Protein AF-A0A7C1GAD8-F1 (afdb_monomer_lite)

Foldseek 3Di:
DDDDPDPDPPPPPDDDDPPPPPDPPPDDDDPVPPPPPVVVVVVVVVPDPQPDKDKAKEFEEAPVDPDTQWIKIFIWTADPVRKIWTWTKIAGPVNPWIFIWTFIDDPQKTWTWTQTPNDTGTWIWGKDADPVVRHMYIYTHDDPVVD

Secondary structure (DSSP, 8-state):
------SSSSS--S-------------S-----TTSHHHHHHHHHHSS----EEEEEEEEEETT-SS--EEEEEEEEE-TTSPEEEEEEEEETTSS-EEEEEEEEETTEEEEEEEETTEEEEEEEEEEEETTTTEEEEEE-S-GGG-

Radius of gyration: 29.22 Å; chains: 1; bounding box: 56×69×81 Å

Sequence (147 aa):
MKKMWAVVVIATLLMLPLSAMAIPSLSANKSICSKSINRERLKMAYKHEWKHKVKVRGIWGYESNNNSSGIFAGVMTKTRKGIILFKGIWKTDNNSSKGKIFGIMKKGYFNGRVITEGKVIPITGLYKVNREKRTIRMKWLMPNNYG

pLDDT: mean 71.58, std 20.83, range [33.81, 95.44]

Structure (mmCIF, N/CA/C/O backbone):
data_AF-A0A7C1GAD8-F1
#
_entry.id   AF-A0A7C1GAD8-F1
#
loop_
_atom_site.group_PDB
_atom_site.id
_atom_site.type_symbol
_atom_site.label_atom_id
_atom_site.label_alt_id
_atom_site.label_comp_id
_atom_site.label_asym_id
_atom_site.label_entity_id
_atom_site.label_seq_id
_atom_site.pdbx_PDB_ins_code
_atom_site.Cartn_x
_atom_site.Cartn_y
_atom_site.Cartn_z
_atom_site.occupancy
_atom_site.B_iso_or_equiv
_atom_site.auth_seq_id
_atom_site.auth_comp_id
_atom_site.auth_asym_id
_atom_site.auth_atom_id
_atom_site.pdbx_PDB_model_num
ATOM 1 N N . MET A 1 1 ? -43.276 35.445 -59.592 1.00 40.91 1 MET A N 1
ATOM 2 C CA . MET A 1 1 ? -41.929 35.865 -60.046 1.00 40.91 1 MET A CA 1
ATOM 3 C C . MET A 1 1 ? -41.393 36.863 -59.035 1.00 40.91 1 MET A C 1
ATOM 5 O O . MET A 1 1 ? -42.038 37.860 -58.785 1.00 40.91 1 MET A O 1
ATOM 9 N N . LYS A 1 2 ? -40.418 36.432 -58.236 1.00 43.56 2 LYS A N 1
ATOM 10 C CA . LYS A 1 2 ? -39.035 36.936 -58.256 1.00 43.56 2 LYS A CA 1
ATOM 11 C C . LYS A 1 2 ? -38.854 38.305 -57.576 1.00 43.56 2 LYS A C 1
ATOM 13 O O . LYS A 1 2 ? -38.947 39.333 -58.222 1.00 43.56 2 LYS A O 1
ATOM 18 N N . LYS A 1 3 ? -38.362 38.190 -56.337 1.00 46.94 3 LYS A N 1
ATOM 19 C CA . LYS A 1 3 ? -37.156 38.852 -55.819 1.00 46.9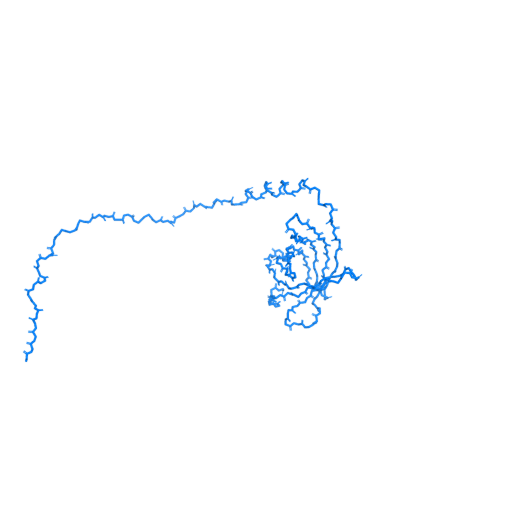4 3 LYS A CA 1
ATOM 20 C C . LYS A 1 3 ? -37.293 40.287 -55.288 1.00 46.94 3 LYS A C 1
ATOM 22 O O . LYS A 1 3 ? -37.852 41.165 -55.920 1.00 46.94 3 LYS A O 1
ATOM 27 N N . MET A 1 4 ? -36.587 40.466 -54.168 1.00 44.88 4 MET A N 1
ATOM 28 C CA . MET A 1 4 ? -35.937 41.698 -53.707 1.00 44.88 4 MET A CA 1
ATOM 29 C C . MET A 1 4 ? -36.734 42.616 -52.779 1.00 44.88 4 MET A C 1
ATOM 31 O O . MET A 1 4 ? -37.042 43.761 -53.079 1.00 44.88 4 MET A O 1
ATOM 35 N N . TRP A 1 5 ? -36.897 42.119 -51.552 1.00 40.84 5 TRP A N 1
ATOM 36 C CA . TRP A 1 5 ? -36.791 42.924 -50.336 1.00 40.84 5 TRP A CA 1
ATOM 37 C C . TRP A 1 5 ? -35.349 43.430 -50.221 1.00 40.84 5 TRP A C 1
ATOM 39 O O . TRP A 1 5 ? -34.481 42.728 -49.708 1.00 40.84 5 TRP A O 1
ATOM 49 N N . ALA A 1 6 ? -35.056 44.591 -50.796 1.00 53.12 6 ALA A N 1
ATOM 50 C CA . ALA A 1 6 ? -33.695 45.116 -50.823 1.00 53.12 6 ALA A CA 1
ATOM 51 C C . ALA A 1 6 ? -33.648 46.644 -50.764 1.00 53.12 6 ALA A C 1
ATOM 53 O O . ALA A 1 6 ? -32.847 47.229 -51.472 1.00 53.12 6 ALA A O 1
ATOM 54 N N . VAL A 1 7 ? -34.479 47.311 -49.952 1.00 49.59 7 VAL A N 1
ATOM 55 C CA . VAL A 1 7 ? -34.308 48.761 -49.721 1.00 49.59 7 VAL A CA 1
ATOM 56 C C . VAL A 1 7 ? -34.833 49.204 -48.345 1.00 49.59 7 VAL A C 1
ATOM 58 O O . VAL A 1 7 ? -35.696 50.063 -48.267 1.00 49.59 7 VAL A O 1
ATOM 61 N N . VAL A 1 8 ? -34.358 48.623 -47.235 1.00 50.59 8 VAL A N 1
ATOM 62 C CA . VAL A 1 8 ? -34.544 49.262 -45.901 1.00 50.59 8 VAL A CA 1
ATOM 63 C C . VAL A 1 8 ? -33.300 49.157 -44.992 1.00 50.59 8 VAL A C 1
ATOM 65 O O . VAL A 1 8 ? -33.274 49.723 -43.910 1.00 50.59 8 VAL A O 1
ATOM 68 N N . VAL A 1 9 ? -32.203 48.511 -45.412 1.00 50.91 9 VAL A N 1
ATOM 69 C CA . VAL A 1 9 ? -31.062 48.209 -44.508 1.00 50.91 9 VAL A CA 1
ATOM 70 C C . VAL A 1 9 ? -29.842 49.127 -44.732 1.00 50.91 9 VAL A C 1
ATOM 72 O O . VAL A 1 9 ? -28.711 48.738 -44.473 1.00 50.91 9 VAL A O 1
ATOM 75 N N . ILE A 1 10 ? -30.030 50.359 -45.220 1.00 53.22 10 ILE A N 1
ATOM 76 C CA . ILE A 1 10 ? -28.913 51.295 -45.513 1.00 53.22 10 ILE A CA 1
ATOM 77 C C . ILE A 1 10 ? -29.082 52.636 -44.769 1.00 53.22 10 ILE A C 1
ATOM 79 O O . ILE A 1 10 ? -28.765 53.695 -45.292 1.00 53.22 10 ILE A O 1
ATOM 83 N N . ALA A 1 11 ? -29.600 52.622 -43.536 1.00 49.66 11 ALA A N 1
ATOM 84 C CA . ALA A 1 11 ? -29.711 53.848 -42.726 1.00 49.66 11 ALA A CA 1
ATOM 85 C C . ALA A 1 11 ? -29.495 53.650 -41.212 1.00 49.66 11 ALA A C 1
ATOM 87 O O . ALA A 1 11 ? -29.945 54.456 -40.407 1.00 49.66 11 ALA A O 1
ATOM 88 N N . THR A 1 12 ? -28.771 52.606 -40.809 1.00 48.56 12 THR A N 1
ATOM 89 C CA . THR A 1 12 ? -28.261 52.450 -39.430 1.00 48.56 12 THR A CA 1
ATOM 90 C C . THR A 1 12 ? -26.789 52.052 -39.456 1.00 48.56 12 THR A C 1
ATOM 92 O O . THR A 1 12 ? -26.340 51.146 -38.760 1.00 48.56 12 THR A O 1
ATOM 95 N N . LEU A 1 13 ? -26.039 52.724 -40.327 1.00 54.25 13 LEU A N 1
ATOM 96 C CA . LEU A 1 13 ? -24.588 52.757 -40.315 1.00 54.25 13 LEU A CA 1
ATOM 97 C C . LEU A 1 13 ? -24.216 54.151 -39.815 1.00 54.25 13 LEU A C 1
ATOM 99 O O . LEU A 1 13 ? -24.328 55.100 -40.580 1.00 54.25 13 LEU A O 1
ATOM 103 N N . LEU A 1 14 ? -23.897 54.261 -38.525 1.00 54.50 14 LEU A N 1
ATOM 104 C CA . LEU A 1 14 ? -23.073 55.283 -37.861 1.00 54.50 14 LEU A CA 1
ATOM 105 C C . LEU A 1 14 ? -23.486 55.358 -36.387 1.00 54.50 14 LEU A C 1
ATOM 107 O O . LEU A 1 14 ? -24.667 55.413 -36.066 1.00 54.50 14 LEU A O 1
ATOM 111 N N . MET A 1 15 ? -22.476 55.423 -35.521 1.00 56.88 15 MET A N 1
ATOM 112 C CA . MET A 1 15 ? -22.543 55.576 -34.062 1.00 56.88 15 MET A CA 1
ATOM 113 C C . MET A 1 15 ? -22.625 54.284 -33.244 1.00 56.88 15 MET A C 1
ATOM 115 O O . MET A 1 15 ? -23.578 54.062 -32.506 1.00 56.88 15 MET A O 1
ATOM 119 N N . LEU A 1 16 ? -21.539 53.504 -33.250 1.00 53.09 16 LEU A N 1
ATOM 120 C CA . LEU A 1 16 ? -21.081 52.890 -32.001 1.00 53.09 16 LEU A CA 1
ATOM 121 C C . LEU A 1 16 ? -19.583 53.187 -31.794 1.00 53.09 16 LEU A C 1
ATOM 123 O O . LEU A 1 16 ? -18.785 52.945 -32.702 1.00 53.09 16 LEU A O 1
ATOM 127 N N . PRO A 1 17 ? -19.205 53.769 -30.640 1.00 53.59 17 PRO A N 1
ATOM 128 C CA . PRO A 1 17 ? -17.852 54.232 -30.369 1.00 53.59 17 PRO A CA 1
ATOM 129 C C . PRO A 1 17 ? -16.881 53.065 -30.158 1.00 53.59 17 PRO A C 1
ATOM 131 O O . PRO A 1 17 ? -17.188 52.092 -29.469 1.00 53.59 17 PRO A O 1
ATOM 134 N N . LEU A 1 18 ? -15.672 53.219 -30.709 1.00 53.94 18 LEU A N 1
ATOM 135 C CA . LEU A 1 18 ? -14.473 52.469 -30.337 1.00 53.94 18 LEU A CA 1
ATOM 136 C C . LEU A 1 18 ? -14.164 52.718 -28.849 1.00 53.94 18 LEU A C 1
ATOM 138 O O . LEU A 1 18 ? -13.337 53.558 -28.502 1.00 53.94 18 LEU A O 1
ATOM 142 N N . SER A 1 19 ? -14.795 51.976 -27.947 1.00 52.75 19 SER A N 1
ATOM 143 C CA . SER A 1 19 ? -14.203 51.733 -26.637 1.00 52.75 19 SER A CA 1
ATOM 144 C C . SER A 1 19 ? -13.292 50.524 -26.782 1.00 52.75 19 SER A C 1
ATOM 146 O O . SER A 1 19 ? -13.752 49.382 -26.849 1.00 52.75 19 SER A O 1
ATOM 148 N N . ALA A 1 20 ? -11.994 50.802 -26.881 1.00 50.97 20 ALA A N 1
ATOM 149 C CA . ALA A 1 20 ? -10.929 49.827 -26.757 1.00 50.97 20 ALA A CA 1
ATOM 150 C C . ALA A 1 20 ? -11.139 49.013 -25.472 1.00 50.97 20 ALA A C 1
ATOM 152 O O . ALA A 1 20 ? -10.806 49.455 -24.373 1.00 50.97 20 ALA A O 1
ATOM 153 N N . MET A 1 21 ? -11.711 47.817 -25.605 1.00 49.81 21 MET A N 1
ATOM 154 C CA . MET A 1 21 ? -11.642 46.819 -24.551 1.00 49.81 21 MET A CA 1
ATOM 155 C C . MET A 1 21 ? -10.204 46.319 -24.524 1.00 49.81 21 MET A C 1
ATOM 157 O O . MET A 1 21 ? -9.816 45.420 -25.267 1.00 49.81 21 MET A O 1
ATOM 161 N N . ALA A 1 22 ? -9.396 46.972 -23.691 1.00 49.59 22 ALA A N 1
ATOM 162 C CA . ALA A 1 22 ? -8.129 46.442 -23.238 1.00 49.59 22 ALA A CA 1
ATOM 163 C C . ALA A 1 22 ? -8.395 45.045 -22.667 1.00 49.59 22 ALA A C 1
ATOM 165 O O . ALA A 1 22 ? -9.013 44.895 -21.616 1.00 49.59 22 ALA A O 1
ATOM 166 N N . ILE A 1 23 ? -7.961 44.022 -23.394 1.00 55.56 23 ILE A N 1
ATOM 167 C CA . ILE A 1 23 ? -7.818 42.670 -22.874 1.00 55.56 23 ILE A CA 1
ATOM 168 C C . ILE A 1 23 ? -6.596 42.733 -21.954 1.00 55.56 23 ILE A C 1
ATOM 170 O O . ILE A 1 23 ? -5.488 42.913 -22.467 1.00 55.56 23 ILE A O 1
ATOM 174 N N . PRO A 1 24 ? -6.715 42.601 -20.620 1.00 46.97 24 PRO A N 1
ATOM 175 C CA . PRO A 1 24 ? -5.539 42.291 -19.835 1.00 46.97 24 PRO A CA 1
ATOM 176 C C . PRO A 1 24 ? -5.101 40.879 -20.227 1.00 46.97 24 PRO A C 1
ATOM 178 O O . PRO A 1 24 ? -5.764 39.882 -19.933 1.00 46.97 24 PRO A O 1
ATOM 181 N N . SER A 1 25 ? -3.977 40.808 -20.932 1.00 48.59 25 SER A N 1
ATOM 182 C CA . SER A 1 25 ? -3.203 39.596 -21.129 1.00 48.59 25 SER A CA 1
ATOM 183 C C . SER A 1 25 ? -2.819 39.043 -19.757 1.00 48.59 25 SER A C 1
ATOM 185 O O . SER A 1 25 ? -1.873 39.491 -19.114 1.00 48.59 25 SER A O 1
ATOM 187 N N . LEU A 1 26 ? -3.563 38.044 -19.279 1.00 41.22 26 LEU A N 1
ATOM 188 C CA . LEU A 1 26 ? -3.205 37.297 -18.076 1.00 41.22 26 LEU A CA 1
ATOM 189 C C . LEU A 1 26 ? -2.111 36.274 -18.425 1.00 41.22 26 LEU A C 1
ATOM 191 O O . LEU A 1 26 ? -2.311 35.064 -18.411 1.00 41.22 26 LEU A O 1
ATOM 195 N N . SER A 1 27 ? -0.934 36.789 -18.772 1.00 43.09 27 SER A N 1
ATOM 196 C CA . SER A 1 27 ? 0.314 36.041 -18.846 1.00 43.09 27 SER A CA 1
ATOM 197 C C . SER A 1 27 ? 1.332 36.753 -17.968 1.00 43.09 27 SER A C 1
ATOM 199 O O . SER A 1 27 ? 1.903 37.761 -18.368 1.00 43.09 27 SER A O 1
ATOM 201 N N . ALA A 1 28 ? 1.488 36.246 -16.745 1.00 36.66 28 ALA A N 1
ATOM 202 C CA . ALA A 1 28 ? 2.765 36.015 -16.067 1.00 36.66 28 ALA A CA 1
ATOM 203 C C . ALA A 1 28 ? 2.603 36.059 -14.540 1.00 36.66 28 ALA A C 1
ATOM 205 O O . ALA A 1 28 ? 2.156 37.033 -13.946 1.00 36.66 28 ALA A O 1
ATOM 206 N N . ASN A 1 29 ? 3.088 34.985 -13.920 1.00 44.09 29 ASN A N 1
ATOM 207 C CA . ASN A 1 29 ? 3.662 34.953 -12.580 1.00 44.09 29 ASN A CA 1
ATOM 208 C C . ASN A 1 29 ? 2.796 35.390 -11.390 1.00 44.09 29 ASN A C 1
ATOM 210 O O . ASN A 1 29 ? 2.979 36.442 -10.786 1.00 44.09 29 ASN A O 1
ATOM 214 N N . LYS A 1 30 ? 2.057 34.413 -10.863 1.00 36.47 30 LYS A N 1
ATOM 215 C CA . LYS A 1 30 ? 2.108 34.148 -9.420 1.00 36.47 30 LYS A CA 1
ATOM 216 C C . LYS A 1 30 ? 2.365 32.664 -9.188 1.00 36.47 30 LYS A C 1
ATOM 218 O O . LYS A 1 30 ? 1.472 31.895 -8.845 1.00 36.47 30 LYS A O 1
ATOM 223 N N . SER A 1 31 ? 3.629 32.266 -9.320 1.00 37.69 31 SER A N 1
ATOM 224 C CA . SER A 1 31 ? 4.165 31.107 -8.606 1.00 37.69 31 SER A CA 1
ATOM 225 C C . SER A 1 31 ? 4.198 31.430 -7.105 1.00 37.69 31 SER A C 1
ATOM 227 O O . SER A 1 31 ? 5.245 31.527 -6.470 1.00 37.69 31 SER A O 1
ATOM 229 N N . ILE A 1 32 ? 3.020 31.608 -6.497 1.00 33.88 32 ILE A N 1
ATOM 230 C CA . ILE A 1 32 ? 2.907 31.557 -5.043 1.00 33.88 32 ILE A CA 1
ATOM 231 C C . ILE A 1 32 ? 3.155 30.101 -4.679 1.00 33.88 32 ILE A C 1
ATOM 233 O O . ILE A 1 32 ? 2.294 29.229 -4.770 1.00 33.88 32 ILE A O 1
ATOM 237 N N . CYS A 1 33 ? 4.415 29.866 -4.341 1.00 39.50 33 CYS A N 1
ATOM 238 C CA . CYS A 1 33 ? 4.971 28.672 -3.756 1.00 39.50 33 CYS A CA 1
ATOM 239 C C . CYS A 1 33 ? 4.072 28.201 -2.603 1.00 39.50 33 CYS A C 1
ATOM 241 O O . CYS A 1 33 ? 4.232 28.589 -1.448 1.00 39.50 33 CYS A O 1
ATOM 243 N N . SER A 1 34 ? 3.137 27.304 -2.904 1.00 34.88 34 SER A N 1
ATOM 244 C CA . SER A 1 34 ? 2.243 26.644 -1.947 1.00 34.88 34 SER A CA 1
ATOM 245 C C . SER A 1 34 ? 2.975 25.658 -1.014 1.00 34.88 34 SER A C 1
ATOM 247 O O . SER A 1 34 ? 2.352 24.846 -0.327 1.00 34.88 34 SER A O 1
ATOM 249 N N . LYS A 1 35 ? 4.314 25.729 -0.936 1.00 42.03 35 LYS A N 1
ATOM 250 C CA . LYS A 1 35 ? 5.148 24.861 -0.094 1.00 42.03 35 LYS A CA 1
ATOM 251 C C . LYS A 1 35 ? 5.187 25.284 1.383 1.00 42.03 35 LYS A C 1
ATOM 253 O O . LYS A 1 35 ? 5.550 24.443 2.206 1.00 42.03 35 LYS A O 1
ATOM 258 N N . SER A 1 36 ? 4.809 26.514 1.757 1.00 43.25 36 SER A N 1
ATOM 259 C CA . SER A 1 36 ? 4.933 26.983 3.155 1.00 43.25 36 SER A CA 1
ATOM 260 C C . SER A 1 36 ? 3.706 26.686 4.033 1.00 43.25 36 SER A C 1
ATOM 262 O O . SER A 1 36 ? 3.871 26.208 5.154 1.00 43.25 36 SER A O 1
ATOM 264 N N . ILE A 1 37 ? 2.480 26.842 3.517 1.00 40.09 37 ILE A N 1
ATOM 265 C CA . ILE A 1 37 ? 1.239 26.715 4.317 1.00 40.09 37 ILE A CA 1
ATOM 266 C C . ILE A 1 37 ? 0.986 25.269 4.794 1.00 40.09 37 ILE A C 1
ATOM 268 O O . ILE A 1 37 ? 0.371 25.036 5.835 1.00 40.09 37 ILE A O 1
ATOM 272 N N . ASN A 1 38 ? 1.520 24.263 4.092 1.00 48.44 38 ASN A N 1
ATOM 273 C CA . ASN A 1 38 ? 1.331 22.860 4.474 1.00 48.44 38 ASN A CA 1
ATOM 274 C C . ASN A 1 38 ? 2.293 22.360 5.565 1.00 48.44 38 ASN A C 1
ATOM 276 O O . ASN A 1 38 ? 1.964 21.390 6.251 1.00 48.44 38 ASN A O 1
ATOM 280 N N . ARG A 1 39 ? 3.463 22.986 5.771 1.00 44.62 39 ARG A N 1
ATOM 281 C CA . ARG A 1 39 ? 4.426 22.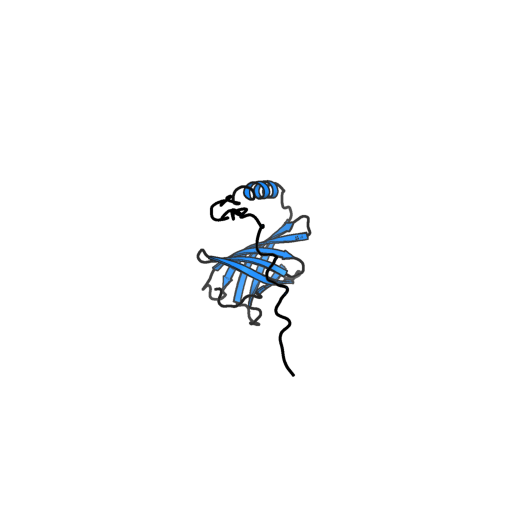504 6.783 1.00 44.62 39 ARG A CA 1
ATOM 282 C C . ARG A 1 39 ? 3.951 22.771 8.208 1.00 44.62 39 ARG A C 1
ATOM 284 O O . ARG A 1 39 ? 4.162 21.917 9.062 1.00 44.62 39 ARG A O 1
ATOM 291 N N . GLU A 1 40 ? 3.282 23.889 8.470 1.00 36.97 40 GLU A N 1
ATOM 292 C CA . GLU A 1 40 ? 2.841 24.231 9.830 1.00 36.97 40 GLU A CA 1
ATOM 293 C C . GLU A 1 40 ? 1.609 23.434 10.279 1.00 36.97 40 GLU A C 1
ATOM 295 O O . GLU A 1 40 ? 1.586 22.915 11.395 1.00 36.97 40 GLU A O 1
ATOM 300 N N . ARG A 1 41 ? 0.641 23.196 9.380 1.00 42.28 41 ARG A N 1
ATOM 301 C CA . ARG A 1 41 ? -0.481 22.275 9.649 1.00 42.28 41 ARG A CA 1
ATOM 302 C C . ARG A 1 41 ? -0.016 20.829 9.855 1.00 42.28 41 ARG A C 1
ATOM 304 O O . ARG A 1 41 ? -0.559 20.131 10.711 1.00 42.28 41 ARG A O 1
ATOM 311 N N . LEU A 1 42 ? 1.020 20.386 9.133 1.00 41.34 42 LEU A N 1
ATOM 312 C CA . LEU A 1 42 ? 1.658 19.083 9.366 1.00 41.34 42 LEU A CA 1
ATOM 313 C C . LEU A 1 42 ? 2.414 19.032 10.702 1.00 41.34 42 LEU A C 1
ATOM 315 O O . LEU A 1 42 ? 2.354 18.007 11.377 1.00 41.34 42 LEU A O 1
ATOM 319 N N . LYS A 1 43 ? 3.078 20.121 11.114 1.00 34.72 43 LYS A N 1
ATOM 320 C CA . LYS A 1 43 ? 3.764 20.220 12.415 1.00 34.72 43 LYS A CA 1
ATOM 321 C C . LYS A 1 43 ? 2.779 20.197 13.590 1.00 34.72 43 LYS A C 1
ATOM 323 O O . LYS A 1 43 ? 3.026 19.481 14.556 1.00 34.72 43 LYS A O 1
ATOM 328 N N . MET A 1 44 ? 1.631 20.874 13.490 1.00 35.06 44 MET A N 1
ATOM 329 C CA . MET A 1 44 ? 0.581 20.797 14.519 1.00 35.06 44 MET A CA 1
ATOM 330 C C . MET A 1 44 ? -0.088 19.413 14.584 1.00 35.06 44 MET A C 1
ATOM 332 O O . MET A 1 44 ? -0.370 18.918 15.673 1.00 35.06 44 MET A O 1
ATOM 336 N N . ALA A 1 45 ? -0.264 18.726 13.448 1.00 39.91 45 ALA A N 1
ATOM 337 C CA . ALA A 1 45 ? -0.754 17.341 13.418 1.00 39.91 45 ALA A CA 1
ATOM 338 C C . ALA A 1 45 ? 0.262 16.305 13.953 1.00 39.91 45 ALA A C 1
ATOM 340 O O . ALA A 1 45 ? -0.111 15.171 14.265 1.00 39.91 45 ALA A O 1
ATOM 341 N N . TYR A 1 46 ? 1.541 16.676 14.070 1.00 40.44 46 TYR A N 1
ATOM 342 C CA . TYR A 1 46 ? 2.611 15.80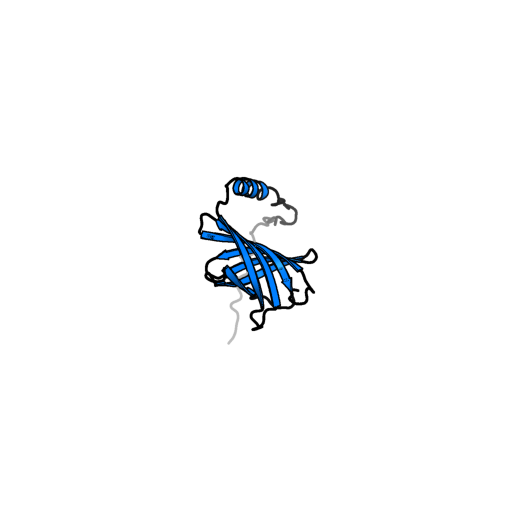5 14.562 1.00 40.44 46 TYR A CA 1
ATOM 343 C C . TYR A 1 46 ? 2.711 15.776 16.098 1.00 40.44 46 TYR A C 1
ATOM 345 O O . TYR A 1 46 ? 3.248 14.817 16.646 1.00 40.44 46 TYR A O 1
ATOM 353 N N . LYS A 1 47 ? 2.161 16.783 16.801 1.00 33.81 47 LYS A N 1
ATOM 354 C CA . LYS A 1 47 ? 2.253 16.910 18.271 1.00 33.81 47 LYS A CA 1
ATOM 355 C C . LYS A 1 47 ? 1.166 16.147 19.044 1.00 33.81 47 LYS A C 1
ATOM 357 O O . LYS A 1 47 ? 1.268 16.006 20.257 1.00 33.81 47 LYS A O 1
ATOM 362 N N . HIS A 1 48 ? 0.146 15.606 18.377 1.00 38.31 48 HIS A N 1
ATOM 363 C CA . HIS A 1 48 ? -0.801 14.711 19.042 1.00 38.31 48 HIS A CA 1
ATOM 364 C C . HIS A 1 48 ? -0.260 13.284 19.052 1.00 38.31 48 HIS A C 1
ATOM 366 O O . HIS A 1 48 ? -0.119 12.668 18.001 1.00 38.31 48 HIS A O 1
ATOM 372 N N . GLU A 1 49 ? 0.020 12.755 20.243 1.00 43.50 49 GLU A N 1
ATOM 373 C CA . GLU A 1 49 ? 0.320 11.342 20.474 1.00 43.50 49 GLU A CA 1
ATOM 374 C C . GLU A 1 49 ? -0.678 10.434 19.745 1.00 43.50 49 GLU A C 1
ATOM 376 O O . GLU A 1 49 ? -1.847 10.294 20.116 1.00 43.50 49 GLU A O 1
ATOM 381 N N . TRP A 1 50 ? -0.206 9.781 18.689 1.00 47.44 50 TRP A N 1
ATOM 382 C CA . TRP A 1 50 ? -0.965 8.766 17.979 1.00 47.44 50 TRP A CA 1
ATOM 383 C C . TRP A 1 50 ? -0.879 7.457 18.772 1.00 47.44 50 TRP A C 1
ATOM 385 O O . TRP A 1 50 ? -0.006 6.627 18.515 1.00 47.44 50 TRP A O 1
ATOM 395 N N . LYS A 1 51 ? -1.773 7.290 19.754 1.00 54.12 51 LYS A N 1
ATOM 396 C CA . LYS A 1 51 ? -1.746 6.199 20.750 1.00 54.12 51 LYS A CA 1
ATOM 397 C C . LYS A 1 51 ? -1.917 4.773 20.191 1.00 54.12 51 LYS A C 1
ATOM 399 O O . LYS A 1 51 ? -1.701 3.814 20.922 1.00 54.12 51 LYS A O 1
ATOM 404 N N . HIS A 1 52 ? -2.224 4.591 18.901 1.00 64.75 52 HIS A N 1
ATOM 405 C CA . HIS A 1 52 ? -2.404 3.259 18.300 1.00 64.75 52 HIS A CA 1
ATOM 406 C C . HIS A 1 52 ? -1.701 3.138 16.941 1.00 64.75 52 HIS A C 1
ATOM 408 O O . HIS A 1 52 ? -2.297 3.369 15.884 1.00 64.75 52 HIS A O 1
ATOM 414 N N . LYS A 1 53 ? -0.414 2.779 16.980 1.00 78.06 53 LYS A N 1
ATOM 415 C CA . LYS A 1 53 ? 0.371 2.369 15.808 1.00 78.06 53 LYS A CA 1
ATOM 416 C C . LYS A 1 53 ? 0.305 0.850 15.673 1.00 78.06 53 LYS A C 1
ATOM 418 O O . LYS A 1 53 ? 0.737 0.139 16.574 1.00 78.06 53 LYS A O 1
ATOM 423 N N . VAL A 1 54 ? -0.187 0.350 14.544 1.00 83.56 54 VAL A N 1
ATOM 424 C CA . VAL A 1 54 ? -0.243 -1.092 14.258 1.00 83.56 54 VAL A CA 1
ATOM 425 C C . VAL A 1 54 ? 0.783 -1.423 13.183 1.00 83.56 54 VAL A C 1
ATOM 427 O O . VAL A 1 54 ? 0.725 -0.876 12.082 1.00 83.56 54 VAL A O 1
ATOM 430 N N . LYS A 1 55 ? 1.734 -2.310 13.493 1.00 84.06 55 LYS A N 1
ATOM 431 C CA . LYS A 1 55 ? 2.654 -2.863 12.490 1.00 84.06 55 LYS A CA 1
ATOM 432 C C . LYS A 1 55 ? 1.904 -3.884 11.643 1.00 84.06 55 LYS A C 1
ATOM 434 O O . LYS A 1 55 ? 1.197 -4.732 12.178 1.00 84.06 55 LYS A O 1
ATOM 439 N N . VAL A 1 56 ? 2.076 -3.804 10.333 1.00 84.56 56 VAL A N 1
ATOM 440 C CA . VAL A 1 56 ? 1.372 -4.643 9.360 1.00 84.56 56 VAL A CA 1
ATOM 441 C C . VAL A 1 56 ? 2.344 -5.188 8.326 1.00 84.56 56 VAL A C 1
ATOM 443 O O . VAL A 1 56 ? 3.314 -4.524 7.950 1.00 84.56 56 VAL A O 1
ATOM 446 N N . ARG A 1 57 ? 2.051 -6.395 7.849 1.00 85.56 57 ARG A N 1
ATOM 447 C CA . ARG A 1 57 ? 2.672 -6.998 6.671 1.00 85.56 57 ARG A CA 1
ATOM 448 C C . ARG A 1 57 ? 1.577 -7.465 5.727 1.00 85.56 57 ARG A C 1
ATOM 450 O O . ARG A 1 57 ? 0.483 -7.837 6.165 1.00 85.56 57 ARG A O 1
ATOM 457 N N . GLY A 1 58 ? 1.873 -7.421 4.442 1.00 86.50 58 GLY A N 1
ATOM 458 C CA . GLY A 1 58 ? 0.910 -7.766 3.423 1.00 86.50 58 GLY A CA 1
ATOM 459 C C . GLY A 1 58 ? 1.538 -8.142 2.102 1.00 86.50 58 GLY A C 1
ATOM 460 O O . GLY A 1 58 ? 2.728 -7.926 1.880 1.00 86.50 58 GLY A O 1
ATOM 461 N N . ILE A 1 59 ? 0.696 -8.703 1.248 1.00 89.31 59 ILE A N 1
ATOM 462 C CA . ILE A 1 59 ? 0.998 -8.961 -0.157 1.00 89.31 59 ILE A CA 1
ATOM 463 C C . ILE A 1 59 ? 0.228 -7.960 -1.005 1.00 89.31 59 ILE A C 1
ATOM 465 O O . ILE A 1 59 ? -0.899 -7.581 -0.654 1.00 89.31 59 ILE A O 1
ATOM 469 N N . TRP A 1 60 ? 0.835 -7.539 -2.103 1.00 87.19 60 TRP A N 1
ATOM 470 C CA . TRP A 1 60 ? 0.180 -6.736 -3.120 1.00 87.19 60 TRP A CA 1
ATOM 471 C C . TRP A 1 60 ? 0.261 -7.434 -4.478 1.00 87.19 60 TRP A C 1
ATOM 473 O O . TRP A 1 60 ? 1.170 -8.221 -4.724 1.00 87.19 60 TRP A O 1
ATOM 483 N N . GLY A 1 61 ? -0.705 -7.166 -5.345 1.00 85.25 61 GLY A N 1
ATOM 484 C CA . GLY A 1 61 ? -0.717 -7.627 -6.731 1.00 85.25 61 GLY A CA 1
ATOM 485 C C . GLY A 1 61 ? -1.587 -6.716 -7.583 1.00 85.25 61 GLY A C 1
ATOM 486 O O . GLY A 1 61 ? -2.344 -5.911 -7.039 1.00 85.25 61 GLY A O 1
ATOM 487 N N . TYR A 1 62 ? -1.474 -6.814 -8.899 1.00 82.25 62 TYR A N 1
ATOM 488 C CA . TYR A 1 62 ? -2.318 -6.056 -9.825 1.00 82.25 62 TYR A CA 1
ATOM 489 C C . TYR A 1 62 ? -3.697 -6.696 -9.970 1.00 82.25 62 TYR A C 1
ATOM 491 O O . TYR A 1 62 ? -3.824 -7.908 -9.861 1.00 82.25 62 TYR A O 1
ATOM 499 N N . GLU A 1 63 ? -4.740 -5.906 -10.222 1.00 74.81 63 GLU A N 1
ATOM 500 C CA . GLU A 1 63 ? -6.102 -6.423 -10.405 1.00 74.81 63 GLU A CA 1
ATOM 501 C C . GLU A 1 63 ? -6.202 -7.451 -11.536 1.00 74.81 63 GLU A C 1
ATOM 503 O O . GLU A 1 63 ? -6.855 -8.480 -11.364 1.00 74.81 63 GLU A O 1
ATOM 508 N N . SER A 1 64 ? -5.493 -7.207 -12.641 1.00 73.44 64 SER A N 1
ATOM 509 C CA . SER A 1 64 ? -5.418 -8.113 -13.790 1.00 73.44 64 SER A CA 1
ATOM 510 C C . SER A 1 64 ? -4.736 -9.447 -13.478 1.00 73.44 64 SER A C 1
ATOM 512 O O . SER A 1 64 ? -4.805 -10.366 -14.290 1.00 73.44 64 SER A O 1
ATOM 514 N N . ASN A 1 65 ? -4.078 -9.573 -12.321 1.00 71.38 65 ASN A N 1
ATOM 515 C CA . ASN A 1 65 ? -3.354 -10.768 -11.930 1.00 71.38 65 ASN A CA 1
ATOM 516 C C . ASN A 1 65 ? -3.958 -11.385 -10.659 1.00 71.38 65 ASN A C 1
ATOM 518 O O . ASN A 1 65 ? -4.210 -10.723 -9.650 1.00 71.38 65 ASN A O 1
ATOM 522 N N . ASN A 1 66 ? -4.174 -12.698 -10.684 1.00 69.75 66 ASN A N 1
ATOM 523 C CA . ASN A 1 66 ? -4.631 -13.426 -9.499 1.00 69.75 66 ASN A CA 1
ATOM 524 C C . ASN A 1 66 ? -3.486 -13.766 -8.534 1.00 69.75 66 ASN A C 1
ATOM 526 O O . ASN A 1 66 ? -3.749 -14.142 -7.390 1.00 69.75 66 ASN A O 1
ATOM 530 N N . ASN A 1 67 ? -2.237 -13.568 -8.961 1.00 75.94 67 ASN A N 1
ATOM 531 C CA . ASN A 1 67 ? -1.048 -13.828 -8.161 1.00 75.94 67 ASN A CA 1
ATOM 532 C C . ASN A 1 67 ? -0.569 -12.591 -7.384 1.00 75.94 67 ASN A C 1
ATOM 534 O O . ASN A 1 67 ? -0.846 -11.443 -7.739 1.00 75.94 67 ASN A O 1
ATOM 538 N N . SER A 1 68 ? 0.185 -12.843 -6.310 1.00 76.50 68 SER A N 1
ATOM 539 C CA . SER A 1 68 ? 0.996 -11.809 -5.659 1.00 76.50 68 SER A CA 1
ATOM 540 C C . SER A 1 68 ? 2.036 -11.282 -6.647 1.00 76.50 68 SER A C 1
ATOM 542 O O . SER A 1 68 ? 2.588 -12.043 -7.436 1.00 76.50 68 SER A O 1
ATOM 544 N N . SER A 1 69 ? 2.279 -9.976 -6.614 1.00 82.31 69 SER A N 1
ATOM 545 C CA . SER A 1 69 ? 3.378 -9.320 -7.332 1.00 82.31 69 SER A CA 1
ATOM 546 C C . SER A 1 69 ? 4.472 -8.837 -6.374 1.00 82.31 69 SER A C 1
ATOM 548 O O . SER A 1 69 ? 5.558 -8.445 -6.810 1.00 82.31 69 SER A O 1
ATOM 550 N N . GLY A 1 70 ? 4.207 -8.856 -5.066 1.00 87.50 70 GLY A N 1
ATOM 551 C CA . GLY A 1 70 ? 5.180 -8.464 -4.066 1.00 87.50 70 GLY A CA 1
ATOM 552 C C . GLY A 1 70 ? 4.646 -8.407 -2.643 1.00 87.50 70 GLY A C 1
ATOM 553 O O . GLY A 1 70 ? 3.472 -8.650 -2.352 1.00 87.50 70 GLY A O 1
ATOM 554 N N . ILE A 1 71 ? 5.520 -7.976 -1.735 1.00 89.94 71 ILE A N 1
ATOM 555 C CA . ILE A 1 71 ? 5.198 -7.777 -0.321 1.00 89.94 71 ILE A CA 1
ATOM 556 C C . ILE A 1 71 ? 5.373 -6.323 0.103 1.00 89.94 71 ILE A C 1
ATOM 558 O O . ILE A 1 71 ? 6.202 -5.578 -0.421 1.00 89.94 71 ILE A O 1
ATOM 562 N N . PHE A 1 72 ? 4.606 -5.920 1.111 1.00 90.94 72 PHE A N 1
ATOM 563 C CA . PHE A 1 72 ? 4.759 -4.637 1.781 1.00 90.94 72 PHE A CA 1
ATOM 564 C C . PHE A 1 72 ? 4.727 -4.796 3.298 1.00 90.94 72 PHE A C 1
ATOM 566 O O . PHE A 1 72 ? 4.123 -5.715 3.856 1.00 90.94 72 PHE A O 1
ATOM 573 N N . ALA A 1 73 ? 5.368 -3.859 3.986 1.00 89.88 73 ALA A N 1
ATOM 574 C CA . ALA A 1 73 ? 5.363 -3.781 5.437 1.00 89.88 73 ALA A CA 1
ATOM 575 C C . ALA A 1 73 ? 5.345 -2.323 5.883 1.00 89.88 73 ALA A C 1
ATOM 577 O O . ALA A 1 73 ? 5.942 -1.458 5.244 1.00 89.88 73 ALA A O 1
ATOM 578 N N . GLY A 1 74 ? 4.675 -2.031 6.992 1.00 91.50 74 GLY A N 1
ATOM 579 C CA . GLY A 1 74 ? 4.605 -0.660 7.475 1.00 91.50 74 GLY A CA 1
ATOM 580 C C . GLY A 1 74 ? 3.833 -0.497 8.766 1.00 91.50 74 GLY A C 1
ATOM 581 O O . GLY A 1 74 ? 3.589 -1.452 9.504 1.00 91.50 74 GLY A O 1
ATOM 582 N N . VAL A 1 75 ? 3.460 0.748 9.027 1.00 91.31 75 VAL A N 1
ATOM 583 C CA . VAL A 1 75 ? 2.702 1.163 10.199 1.00 91.31 75 VAL A CA 1
ATOM 584 C C . VAL A 1 75 ? 1.390 1.780 9.748 1.00 91.31 75 VAL A C 1
ATOM 586 O O . VAL A 1 75 ? 1.362 2.635 8.860 1.00 91.31 75 VAL A O 1
ATOM 589 N N . MET A 1 76 ? 0.315 1.343 10.393 1.00 90.50 76 MET A N 1
ATOM 590 C CA . MET A 1 76 ? -1.002 1.948 10.315 1.00 90.50 76 MET A CA 1
ATOM 591 C C . MET A 1 76 ? -1.259 2.808 11.530 1.00 90.50 76 MET A C 1
ATOM 593 O O . MET A 1 76 ? -1.068 2.367 12.664 1.00 90.50 76 MET A O 1
ATOM 597 N N . THR A 1 77 ? -1.755 4.009 11.280 1.00 90.81 77 THR A N 1
ATOM 598 C CA . THR A 1 77 ? -2.085 4.959 12.328 1.00 90.81 77 THR A CA 1
ATOM 599 C C . THR A 1 77 ? -3.510 5.448 12.128 1.00 90.81 77 THR A C 1
ATOM 601 O O . THR A 1 77 ? -3.845 6.021 11.089 1.00 90.81 77 THR A O 1
ATOM 604 N N . LYS A 1 78 ? -4.373 5.211 13.118 1.00 88.94 78 LYS A N 1
ATOM 605 C CA . LYS A 1 78 ? -5.775 5.637 13.066 1.00 88.94 78 LYS A CA 1
ATOM 606 C C . LYS A 1 78 ? -5.892 7.121 13.414 1.00 88.94 78 LYS A C 1
ATOM 608 O O . LYS A 1 78 ? -5.396 7.567 14.442 1.00 88.94 78 LYS A O 1
ATOM 613 N N . THR A 1 79 ? -6.573 7.878 12.561 1.00 85.25 79 THR A N 1
ATOM 614 C CA . THR A 1 79 ? -6.947 9.278 12.812 1.00 85.25 79 THR A CA 1
ATOM 615 C C . THR A 1 79 ? -8.269 9.356 13.583 1.00 85.25 79 THR A C 1
ATOM 617 O O . THR A 1 79 ? -9.078 8.424 13.545 1.00 85.25 79 THR A O 1
ATOM 620 N N . ARG A 1 80 ? -8.552 10.510 14.206 1.00 77.62 80 ARG A N 1
ATOM 621 C CA . ARG A 1 80 ? -9.835 10.766 14.893 1.00 77.62 80 ARG A CA 1
ATOM 622 C C . ARG A 1 80 ? -11.065 10.625 13.982 1.00 77.62 80 ARG A C 1
ATOM 624 O O . ARG A 1 80 ? -12.132 10.283 14.464 1.00 77.62 80 ARG A O 1
ATOM 631 N N . LYS A 1 81 ? -10.921 10.820 12.665 1.00 81.62 81 LYS A N 1
ATOM 632 C CA . LYS A 1 81 ? -12.023 10.748 11.681 1.00 81.62 81 LYS A CA 1
ATOM 633 C C . LYS A 1 81 ? -12.261 9.340 11.111 1.00 81.62 81 LYS A C 1
ATOM 635 O O . LYS A 1 81 ? -12.873 9.197 10.057 1.00 81.62 81 LYS A O 1
ATOM 640 N N . GLY A 1 82 ? -11.709 8.297 11.739 1.00 81.19 82 GLY A N 1
ATOM 641 C CA . GLY A 1 82 ? -11.838 6.914 11.260 1.00 81.19 82 GLY A CA 1
ATOM 642 C C . GLY A 1 82 ? -11.042 6.604 9.985 1.00 81.19 82 GLY A C 1
ATOM 643 O O . GLY A 1 82 ? -11.181 5.524 9.420 1.00 81.19 82 GLY A O 1
ATOM 644 N N . ILE A 1 83 ? -10.193 7.532 9.537 1.00 87.88 83 ILE A N 1
ATOM 645 C CA . ILE A 1 83 ? -9.273 7.346 8.413 1.00 87.88 83 ILE A CA 1
ATOM 646 C C . ILE A 1 83 ? -7.998 6.684 8.941 1.00 87.88 83 ILE A C 1
ATOM 648 O O . ILE A 1 83 ? -7.481 7.110 9.978 1.00 87.88 83 ILE A O 1
ATOM 652 N N . ILE A 1 84 ? -7.479 5.673 8.247 1.00 92.50 84 ILE A N 1
ATOM 653 C CA . ILE A 1 84 ? -6.219 5.016 8.608 1.00 92.50 84 ILE A CA 1
ATOM 654 C C . ILE A 1 84 ? -5.120 5.533 7.681 1.00 92.50 84 ILE A C 1
ATOM 656 O O . ILE A 1 84 ? -5.236 5.437 6.464 1.00 92.50 84 ILE A O 1
ATOM 660 N N . LEU A 1 85 ? -4.052 6.087 8.246 1.00 94.06 85 LEU A N 1
ATOM 661 C CA . LEU A 1 85 ? -2.847 6.434 7.498 1.00 94.06 85 LEU A CA 1
ATOM 662 C C . LEU A 1 85 ? -1.921 5.229 7.466 1.00 94.06 85 LEU A C 1
ATOM 664 O O . LEU A 1 85 ? -1.672 4.622 8.505 1.00 94.06 85 LEU A O 1
ATOM 668 N N . PHE A 1 86 ? -1.383 4.915 6.297 1.00 94.06 86 PHE A N 1
ATOM 669 C CA . PHE A 1 86 ? -0.392 3.869 6.120 1.00 94.06 86 PHE A CA 1
ATOM 670 C C . PHE A 1 86 ? 0.922 4.471 5.637 1.00 94.06 86 PHE A C 1
ATOM 672 O O . PHE A 1 86 ? 0.953 5.252 4.684 1.00 94.06 86 PHE A O 1
ATOM 679 N N . LYS A 1 87 ? 2.018 4.090 6.291 1.00 95.12 87 LYS A N 1
ATOM 680 C CA . LYS A 1 87 ? 3.382 4.427 5.881 1.00 95.12 87 LYS A CA 1
ATOM 681 C C . LYS A 1 87 ? 4.236 3.175 5.964 1.00 95.12 87 LYS A C 1
ATOM 683 O O . LYS A 1 87 ? 4.314 2.554 7.023 1.00 95.12 87 LYS A O 1
ATOM 688 N N . GLY A 1 88 ? 4.900 2.826 4.874 1.00 94.38 88 GLY A N 1
ATOM 689 C CA . GLY A 1 88 ? 5.662 1.593 4.801 1.00 94.38 88 GLY A CA 1
ATOM 690 C C . GLY A 1 88 ? 6.662 1.553 3.662 1.00 94.38 88 GLY A C 1
ATOM 691 O O . GLY A 1 88 ? 6.981 2.564 3.033 1.00 94.38 88 GLY A O 1
ATOM 692 N N . ILE A 1 89 ? 7.136 0.342 3.421 1.00 93.69 89 ILE A N 1
ATOM 693 C CA . ILE A 1 89 ? 7.967 -0.050 2.294 1.00 93.69 89 ILE A CA 1
ATOM 694 C C . ILE A 1 89 ? 7.277 -1.175 1.531 1.00 93.69 89 ILE A C 1
ATOM 696 O O . ILE A 1 89 ? 6.486 -1.929 2.101 1.00 93.69 89 ILE A O 1
ATOM 700 N N . TRP A 1 90 ? 7.590 -1.278 0.251 1.00 90.69 90 TRP A N 1
ATOM 701 C CA . TRP A 1 90 ? 7.137 -2.348 -0.624 1.00 90.69 90 TRP A CA 1
ATOM 702 C C . TRP A 1 90 ? 8.324 -2.880 -1.422 1.00 90.69 90 TRP A C 1
ATOM 704 O O . TRP A 1 90 ? 9.332 -2.184 -1.589 1.00 90.69 90 TRP A O 1
ATOM 714 N N . LYS A 1 91 ? 8.196 -4.114 -1.893 1.00 88.88 91 LYS A N 1
ATOM 715 C CA . LYS A 1 91 ? 9.104 -4.734 -2.853 1.00 88.88 91 LYS A CA 1
ATOM 716 C C . LYS A 1 91 ? 8.345 -5.711 -3.744 1.00 88.88 91 LYS A C 1
ATOM 718 O O . LYS A 1 91 ? 7.311 -6.230 -3.314 1.00 88.88 91 LYS A O 1
ATOM 723 N N . THR A 1 92 ? 8.850 -5.943 -4.949 1.00 87.56 92 THR A N 1
ATOM 724 C CA . THR A 1 92 ? 8.403 -7.032 -5.827 1.00 87.56 92 THR A CA 1
ATOM 725 C C . THR A 1 92 ? 8.919 -8.377 -5.312 1.00 87.56 92 THR A C 1
ATOM 727 O O . THR A 1 92 ? 9.913 -8.423 -4.580 1.00 87.56 92 THR A O 1
ATOM 730 N N . ASP A 1 93 ? 8.256 -9.477 -5.674 1.00 84.06 93 ASP A N 1
ATOM 731 C CA . ASP A 1 93 ? 8.651 -10.826 -5.229 1.00 84.06 93 ASP A CA 1
ATOM 732 C C . ASP A 1 93 ? 10.060 -11.212 -5.728 1.00 84.06 93 ASP A C 1
ATOM 734 O O . ASP A 1 93 ? 10.854 -11.771 -4.972 1.00 84.06 93 ASP A O 1
ATOM 738 N N . ASN A 1 94 ? 10.432 -10.766 -6.933 1.00 83.00 94 ASN A N 1
ATOM 739 C CA . ASN A 1 94 ? 11.774 -10.954 -7.505 1.00 83.00 94 ASN A CA 1
ATOM 740 C C . ASN A 1 94 ? 12.819 -9.951 -6.972 1.00 83.00 94 ASN A C 1
ATOM 742 O O . ASN A 1 94 ? 13.943 -9.917 -7.463 1.00 83.00 94 ASN A O 1
ATOM 746 N N . ASN A 1 95 ? 12.459 -9.089 -6.010 1.00 76.38 95 ASN A N 1
ATOM 747 C CA . ASN A 1 95 ? 13.268 -7.961 -5.521 1.00 76.38 95 ASN A CA 1
ATOM 748 C C . ASN A 1 95 ? 13.763 -6.985 -6.615 1.00 76.38 95 ASN A C 1
ATOM 750 O O . ASN A 1 95 ? 14.633 -6.162 -6.332 1.00 76.38 95 ASN A O 1
ATOM 754 N N . SER A 1 96 ? 13.203 -7.040 -7.827 1.00 82.88 96 SER A N 1
ATOM 755 C CA . SER A 1 96 ? 13.549 -6.157 -8.950 1.00 82.88 96 SER A CA 1
ATOM 756 C C . SER A 1 96 ? 13.321 -4.683 -8.622 1.00 82.88 96 SER A C 1
ATOM 758 O O . SER A 1 96 ? 14.072 -3.823 -9.062 1.00 82.88 96 SER A O 1
ATOM 760 N N . SER A 1 97 ? 12.301 -4.399 -7.811 1.00 84.38 97 SER A N 1
ATOM 761 C CA . SER A 1 97 ? 11.897 -3.043 -7.469 1.00 84.38 97 SER A CA 1
ATOM 762 C C . SER A 1 97 ? 11.526 -2.984 -5.995 1.00 84.38 97 SER A C 1
ATOM 764 O O . SER A 1 97 ? 10.913 -3.897 -5.432 1.00 84.38 97 SER A O 1
ATOM 766 N N . LYS A 1 98 ? 11.906 -1.886 -5.346 1.00 90.19 98 LYS A N 1
ATOM 767 C CA . LYS A 1 98 ? 11.552 -1.592 -3.957 1.00 90.19 98 LYS A CA 1
ATOM 768 C C . LYS A 1 98 ? 11.337 -0.103 -3.772 1.00 90.19 98 LYS A C 1
ATOM 770 O O . LYS A 1 98 ? 11.842 0.726 -4.529 1.00 90.19 98 LYS A O 1
ATOM 775 N N . GLY A 1 99 ? 10.605 0.260 -2.732 1.00 91.50 99 GLY A N 1
ATOM 776 C CA . GLY A 1 99 ? 10.344 1.664 -2.474 1.00 91.50 99 GLY A CA 1
ATOM 777 C C . GLY A 1 99 ? 9.593 1.925 -1.188 1.00 91.50 99 GLY A C 1
ATOM 778 O O . GLY A 1 99 ? 9.331 1.032 -0.381 1.00 91.50 99 GLY A O 1
ATOM 779 N N . LYS A 1 100 ? 9.234 3.191 -1.000 1.00 94.81 100 LYS A N 1
ATOM 780 C CA . LYS A 1 100 ? 8.355 3.628 0.086 1.00 94.81 100 LYS A CA 1
ATOM 781 C C . LYS A 1 100 ? 6.927 3.656 -0.424 1.00 94.81 100 LYS A C 1
ATOM 783 O O . LYS A 1 100 ? 6.685 4.018 -1.566 1.00 94.81 100 LYS A O 1
ATOM 788 N N . ILE A 1 101 ? 5.984 3.321 0.438 1.00 93.94 101 ILE A N 1
ATOM 789 C CA . ILE A 1 101 ? 4.553 3.411 0.165 1.00 93.94 101 ILE A CA 1
ATOM 790 C C . ILE A 1 101 ? 3.910 4.267 1.250 1.00 93.94 101 ILE A C 1
ATOM 792 O O . ILE A 1 101 ? 4.205 4.133 2.441 1.00 93.94 101 ILE A O 1
ATOM 796 N N . PHE A 1 102 ? 3.050 5.186 0.836 1.00 95.44 102 PHE A N 1
ATOM 797 C CA . PHE A 1 102 ? 2.293 6.034 1.741 1.00 95.44 102 PHE A CA 1
ATOM 798 C C . PHE A 1 102 ? 0.878 6.206 1.219 1.00 95.44 102 PHE A C 1
ATOM 800 O O . PHE A 1 102 ? 0.693 6.448 0.031 1.00 95.44 102 PHE A O 1
ATOM 807 N N . GLY A 1 103 ? -0.118 6.145 2.093 1.00 95.00 103 GLY A N 1
ATOM 808 C CA . GLY A 1 103 ? -1.488 6.366 1.667 1.00 95.00 103 GLY A CA 1
ATOM 809 C C . GLY A 1 103 ? -2.499 6.377 2.792 1.00 95.00 103 GLY A C 1
ATOM 810 O O . GLY A 1 103 ? -2.173 6.336 3.979 1.00 95.00 103 GLY A O 1
ATOM 811 N N . ILE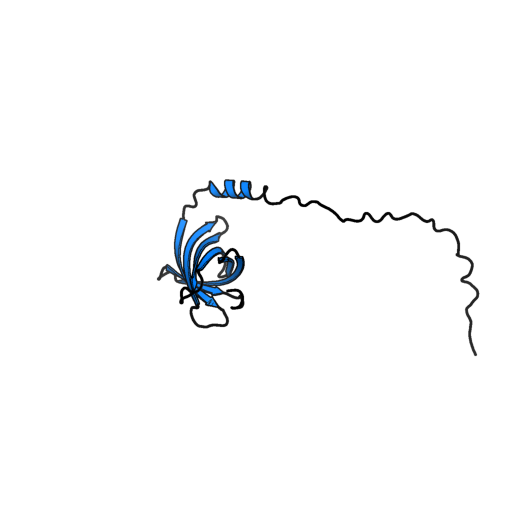 A 1 104 ? -3.748 6.447 2.370 1.00 94.56 104 ILE A N 1
ATOM 812 C CA . ILE A 1 104 ? -4.938 6.487 3.191 1.00 94.56 104 ILE A CA 1
ATOM 813 C C . ILE A 1 104 ? -5.740 5.217 2.931 1.00 94.56 104 ILE A C 1
ATOM 815 O O . ILE A 1 104 ? -6.002 4.856 1.788 1.00 94.56 104 ILE A O 1
ATOM 819 N N . MET A 1 105 ? -6.170 4.578 4.011 1.00 92.56 105 MET A N 1
ATOM 820 C CA . MET A 1 105 ? -7.031 3.407 4.018 1.00 92.56 105 MET A CA 1
ATOM 821 C C . MET A 1 105 ? -8.384 3.778 4.606 1.00 92.56 105 MET A C 1
ATOM 823 O O . MET A 1 105 ? -8.482 4.228 5.755 1.00 92.56 105 MET A O 1
ATOM 827 N N . LYS A 1 106 ? -9.436 3.615 3.804 1.00 91.75 106 LYS A N 1
ATOM 828 C CA . LYS A 1 106 ? -10.810 3.936 4.193 1.00 91.75 106 LYS A CA 1
ATOM 829 C C . LYS A 1 106 ? -11.788 3.017 3.466 1.00 91.75 106 LYS A C 1
ATOM 831 O O . LYS A 1 106 ? -11.753 2.932 2.247 1.00 91.75 106 LYS A O 1
ATOM 836 N N . LYS A 1 107 ? -12.690 2.372 4.217 1.00 90.00 107 LYS A N 1
ATOM 837 C CA . LYS A 1 107 ? -13.794 1.547 3.679 1.00 90.00 107 LYS A CA 1
ATOM 838 C C . LYS A 1 107 ? -13.349 0.495 2.636 1.00 90.00 107 LYS A C 1
ATOM 840 O O . LYS A 1 107 ? -14.032 0.300 1.644 1.00 90.00 107 LYS A O 1
ATOM 845 N N . GLY A 1 108 ? -12.199 -0.154 2.836 1.00 89.81 108 GLY A N 1
ATOM 846 C CA . GLY A 1 108 ? -11.684 -1.164 1.894 1.00 89.81 108 GLY A CA 1
ATOM 847 C C . GLY A 1 108 ? -10.904 -0.600 0.700 1.00 89.81 108 GLY A C 1
ATOM 848 O O . GLY A 1 108 ? -10.337 -1.376 -0.060 1.00 89.81 108 GLY A O 1
ATOM 849 N N . TYR A 1 109 ? -10.793 0.726 0.575 1.00 92.88 109 TYR A N 1
ATOM 850 C CA . TYR A 1 109 ? -9.990 1.394 -0.450 1.00 92.88 109 TYR A CA 1
ATOM 851 C C . TYR A 1 109 ? -8.675 1.926 0.110 1.00 92.88 109 TYR A C 1
ATOM 853 O O . TYR A 1 109 ? -8.630 2.530 1.187 1.00 92.88 109 TYR A O 1
ATOM 861 N N . PHE A 1 110 ? -7.612 1.735 -0.656 1.00 94.06 110 PHE A N 1
ATOM 862 C CA . PHE A 1 110 ? -6.309 2.342 -0.465 1.00 94.06 110 PHE A CA 1
ATOM 863 C C . PHE A 1 110 ? -6.102 3.416 -1.532 1.00 94.06 110 PHE A C 1
ATOM 865 O O . PHE A 1 110 ? -6.149 3.115 -2.718 1.00 94.06 110 PHE A O 1
ATOM 872 N N . ASN A 1 111 ? -5.835 4.650 -1.112 1.00 94.50 111 ASN A N 1
ATOM 873 C CA . ASN A 1 111 ? -5.439 5.745 -1.995 1.00 94.50 111 ASN A CA 1
ATOM 874 C C . ASN A 1 111 ? -4.120 6.317 -1.500 1.00 94.50 111 ASN A C 1
ATOM 876 O O . ASN A 1 111 ? -4.027 6.783 -0.362 1.00 94.50 111 ASN A O 1
ATOM 880 N N . GLY A 1 112 ? -3.090 6.285 -2.330 1.00 93.94 112 GLY A N 1
ATOM 881 C CA . GLY A 1 112 ? -1.753 6.633 -1.898 1.00 93.94 112 GLY A CA 1
ATOM 882 C C . GLY A 1 112 ? -0.793 6.886 -3.041 1.00 93.94 112 GLY A C 1
ATOM 883 O O . GLY A 1 112 ? -1.169 7.285 -4.137 1.00 93.94 112 GLY A O 1
ATOM 884 N N . ARG A 1 113 ? 0.481 6.695 -2.730 1.00 93.19 113 ARG A N 1
ATOM 885 C CA . ARG A 1 113 ? 1.597 6.824 -3.652 1.00 93.19 113 ARG A CA 1
ATOM 886 C C . ARG A 1 113 ? 2.719 5.886 -3.251 1.00 93.19 113 ARG A C 1
ATOM 888 O O . ARG A 1 113 ? 2.964 5.667 -2.058 1.00 93.19 113 ARG A O 1
ATOM 895 N N . VAL A 1 114 ? 3.433 5.407 -4.249 1.00 91.81 114 VAL A N 1
ATOM 896 C CA . VAL A 1 114 ? 4.714 4.731 -4.100 1.00 91.81 114 VAL A CA 1
ATOM 897 C C . VAL A 1 114 ? 5.832 5.654 -4.557 1.00 91.81 114 VAL A C 1
ATOM 899 O O . VAL A 1 114 ? 5.677 6.455 -5.473 1.00 91.81 114 VAL A O 1
ATOM 902 N N . ILE A 1 115 ? 6.946 5.596 -3.838 1.00 91.75 115 ILE A N 1
ATOM 903 C CA . ILE A 1 115 ? 8.172 6.319 -4.148 1.00 91.75 115 ILE A CA 1
ATOM 904 C C . ILE A 1 115 ? 9.227 5.265 -4.432 1.00 91.75 115 ILE A C 1
ATOM 906 O O . ILE A 1 115 ? 9.624 4.537 -3.516 1.00 91.75 115 ILE A O 1
ATOM 910 N N . THR A 1 116 ? 9.653 5.177 -5.681 1.00 89.94 116 THR A N 1
ATOM 911 C CA . THR A 1 116 ? 10.655 4.222 -6.158 1.00 89.94 116 THR A CA 1
ATOM 912 C C . THR A 1 116 ? 11.536 4.923 -7.180 1.00 89.94 116 THR A C 1
ATOM 914 O O . THR A 1 116 ? 11.042 5.775 -7.911 1.00 89.94 116 THR A O 1
ATOM 917 N N . GLU A 1 117 ? 12.843 4.660 -7.152 1.00 88.38 117 GLU A N 1
ATOM 918 C CA . GLU A 1 117 ? 13.803 5.219 -8.125 1.00 88.38 117 GLU A CA 1
ATOM 919 C C . GLU A 1 117 ? 13.688 6.745 -8.338 1.00 88.38 117 GLU A C 1
ATOM 921 O O . GLU A 1 117 ? 13.775 7.261 -9.446 1.00 88.38 117 GLU A O 1
ATOM 926 N N . GLY A 1 118 ? 13.414 7.496 -7.265 1.00 85.19 118 GLY A N 1
ATOM 927 C CA . GLY A 1 118 ? 13.228 8.953 -7.326 1.00 85.19 118 GLY A CA 1
ATOM 928 C C . GLY A 1 118 ? 11.892 9.422 -7.923 1.00 85.19 118 GLY A C 1
ATOM 929 O O . GLY A 1 118 ? 11.569 10.605 -7.822 1.00 85.19 118 GLY A O 1
ATOM 930 N N . LYS A 1 119 ? 11.074 8.517 -8.466 1.00 89.19 119 LYS A N 1
ATOM 931 C CA . LYS A 1 119 ? 9.737 8.798 -8.997 1.00 89.19 119 LYS A CA 1
ATOM 932 C C . LYS A 1 119 ? 8.675 8.658 -7.912 1.00 89.19 119 LYS A C 1
ATOM 934 O O . LYS A 1 119 ? 8.766 7.815 -7.018 1.00 89.19 119 LYS A O 1
ATOM 939 N N . VAL A 1 120 ? 7.646 9.498 -7.998 1.00 91.44 120 VAL A N 1
ATOM 940 C CA . VAL A 1 120 ? 6.452 9.429 -7.149 1.00 91.44 120 VAL A CA 1
ATOM 941 C C . VAL A 1 120 ? 5.281 9.026 -8.023 1.00 91.44 120 VAL A C 1
ATOM 943 O O . VAL A 1 120 ? 4.890 9.770 -8.916 1.00 91.44 120 VAL A O 1
ATOM 946 N N . ILE A 1 121 ? 4.716 7.862 -7.741 1.00 90.12 121 ILE A N 1
ATOM 947 C CA . ILE A 1 121 ? 3.696 7.236 -8.572 1.00 90.12 121 ILE A CA 1
ATOM 948 C C . ILE A 1 121 ? 2.430 7.132 -7.721 1.00 90.12 121 ILE A C 1
ATOM 950 O O . ILE A 1 121 ? 2.477 6.498 -6.660 1.00 90.12 121 ILE A O 1
ATOM 954 N N . PRO A 1 122 ? 1.325 7.809 -8.087 1.00 91.38 122 PRO A N 1
ATOM 955 C CA . PRO A 1 122 ? 0.061 7.646 -7.375 1.00 91.38 122 PRO A CA 1
ATOM 956 C C . PRO A 1 122 ? -0.373 6.186 -7.480 1.00 91.38 122 PRO A C 1
ATOM 958 O O . PRO A 1 122 ? -0.076 5.558 -8.482 1.00 91.38 122 PRO A O 1
ATOM 961 N N . ILE A 1 123 ? -1.033 5.649 -6.453 1.00 90.94 123 ILE A N 1
ATOM 962 C CA . ILE A 1 123 ? -1.620 4.306 -6.481 1.00 90.94 123 ILE A CA 1
ATOM 963 C C . ILE A 1 123 ? -2.986 4.275 -5.817 1.00 90.94 123 ILE A C 1
ATOM 965 O O . ILE A 1 123 ? -3.184 4.832 -4.734 1.00 90.94 123 ILE A O 1
ATOM 969 N N . THR A 1 124 ? -3.902 3.548 -6.446 1.00 92.31 124 THR A N 1
ATOM 970 C CA . THR A 1 124 ? -5.205 3.203 -5.883 1.00 92.31 124 THR A CA 1
ATOM 971 C C . THR A 1 124 ? -5.347 1.691 -5.852 1.00 92.31 124 THR A C 1
ATOM 973 O O . THR A 1 124 ? -4.872 0.986 -6.741 1.00 92.31 124 THR A O 1
ATOM 976 N N . GLY A 1 125 ? -5.968 1.178 -4.797 1.00 91.69 125 GLY A N 1
ATOM 977 C CA . GLY A 1 125 ? -6.139 -0.249 -4.608 1.00 91.69 125 GLY A CA 1
ATOM 978 C C . GLY A 1 125 ? -7.322 -0.603 -3.726 1.00 91.69 125 GLY A C 1
ATOM 979 O O . GLY A 1 125 ? -7.810 0.212 -2.944 1.00 91.69 125 GLY A O 1
ATOM 980 N N . LEU A 1 126 ? -7.741 -1.857 -3.809 1.00 92.62 126 LEU A N 1
ATOM 981 C CA . LEU A 1 126 ? -8.622 -2.479 -2.831 1.00 92.62 126 LEU A CA 1
ATOM 982 C C . LEU A 1 126 ? -7.775 -3.188 -1.780 1.00 92.62 126 LEU A C 1
ATOM 984 O O . LEU A 1 126 ? -6.719 -3.739 -2.088 1.00 92.62 126 LEU A O 1
ATOM 988 N N . TYR A 1 127 ? -8.225 -3.203 -0.530 1.00 92.00 127 TYR A N 1
ATOM 989 C CA . TYR A 1 127 ? -7.572 -3.974 0.518 1.00 92.00 127 TYR A CA 1
ATOM 990 C C . TYR A 1 127 ? -8.567 -4.789 1.336 1.00 92.00 127 TYR A C 1
ATOM 992 O O . TYR A 1 127 ? -9.673 -4.348 1.649 1.00 92.00 127 TYR A O 1
ATOM 1000 N N . LYS A 1 128 ? -8.122 -5.972 1.758 1.00 89.94 128 LYS A N 1
ATOM 1001 C CA . LYS A 1 128 ? -8.828 -6.832 2.708 1.00 89.94 128 LYS A CA 1
ATOM 1002 C C . LYS A 1 128 ? -7.933 -7.084 3.912 1.00 89.94 128 LYS A C 1
ATOM 1004 O O . LYS A 1 128 ? -6.776 -7.477 3.769 1.00 89.94 128 LYS A O 1
ATOM 1009 N N . VAL A 1 129 ? -8.474 -6.847 5.102 1.00 87.44 129 VAL A N 1
ATOM 1010 C CA . VAL A 1 129 ? -7.786 -7.116 6.370 1.00 87.44 129 VAL A 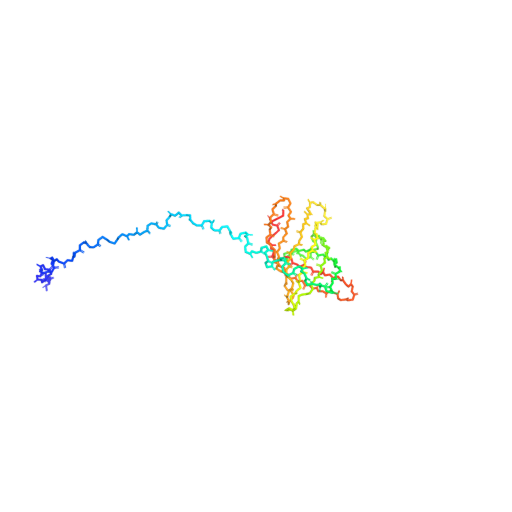CA 1
ATOM 1011 C C . VAL A 1 129 ? -8.186 -8.501 6.848 1.00 87.44 129 VAL A C 1
ATOM 1013 O O . VAL A 1 129 ? -9.372 -8.778 7.003 1.00 87.44 129 VAL A O 1
ATOM 1016 N N . ASN A 1 130 ? -7.202 -9.351 7.119 1.00 83.81 130 ASN A N 1
ATOM 1017 C CA . ASN A 1 130 ? -7.401 -10.579 7.871 1.00 83.81 130 ASN A CA 1
ATOM 1018 C C . ASN A 1 130 ? -7.018 -10.305 9.334 1.00 83.81 130 ASN A C 1
ATOM 1020 O O . ASN A 1 130 ? -5.841 -10.117 9.650 1.00 83.81 130 ASN A O 1
ATOM 1024 N N . ARG A 1 131 ? -8.026 -10.228 10.212 1.00 77.94 131 ARG A N 1
ATOM 1025 C CA . ARG A 1 131 ? -7.833 -9.895 11.633 1.00 77.94 131 ARG A CA 1
ATOM 1026 C C . ARG A 1 131 ? -7.158 -11.024 12.410 1.00 77.94 131 ARG A C 1
ATOM 1028 O O . ARG A 1 131 ? -6.286 -10.728 13.218 1.00 77.94 131 ARG A O 1
ATOM 1035 N N . GLU A 1 132 ? -7.506 -12.276 12.119 1.00 80.25 132 GLU A N 1
ATOM 1036 C CA . GLU A 1 132 ? -6.939 -13.468 12.766 1.00 80.25 132 GLU A CA 1
ATOM 1037 C C . GLU A 1 132 ? -5.432 -13.551 12.529 1.00 80.25 132 GLU A C 1
ATOM 1039 O O . GLU A 1 132 ? -4.638 -13.630 13.461 1.00 80.25 132 GLU A O 1
ATOM 1044 N N . LYS A 1 133 ? -5.026 -13.429 11.261 1.00 75.81 133 LYS A N 1
ATOM 1045 C CA . LYS A 1 133 ? -3.621 -13.528 10.849 1.00 75.81 133 LYS A CA 1
ATOM 1046 C C . LYS A 1 133 ? -2.866 -12.204 10.960 1.00 75.81 133 LYS A C 1
ATOM 1048 O O . LYS A 1 133 ? -1.685 -12.160 10.634 1.00 75.81 133 LYS A O 1
ATOM 1053 N N . ARG A 1 134 ? -3.534 -11.111 11.355 1.00 74.00 134 ARG A N 1
ATOM 1054 C CA . ARG A 1 134 ? -2.986 -9.738 11.389 1.00 74.00 134 ARG A CA 1
ATOM 1055 C C . ARG A 1 134 ? -2.285 -9.334 10.080 1.00 74.00 134 ARG A C 1
ATOM 1057 O O . ARG A 1 134 ? -1.278 -8.627 10.089 1.00 74.00 134 ARG A O 1
ATOM 1064 N N . THR A 1 135 ? -2.821 -9.782 8.946 1.00 82.88 135 THR A N 1
ATOM 1065 C CA . THR A 1 135 ? -2.262 -9.535 7.608 1.00 82.88 135 THR A CA 1
ATOM 1066 C C . THR A 1 135 ? -3.222 -8.744 6.744 1.00 82.88 135 THR A C 1
ATOM 1068 O O . THR A 1 135 ? -4.432 -8.696 6.982 1.00 82.88 135 THR A O 1
ATOM 1071 N N . ILE A 1 136 ? -2.671 -8.100 5.720 1.00 88.06 136 ILE A N 1
ATOM 1072 C CA . ILE A 1 136 ? -3.446 -7.297 4.779 1.00 88.06 136 ILE A CA 1
ATOM 1073 C C . ILE A 1 136 ? -3.102 -7.735 3.370 1.00 88.06 136 ILE A C 1
ATOM 1075 O O . ILE A 1 136 ? -1.936 -7.861 3.016 1.00 88.06 136 ILE A O 1
ATOM 1079 N N . ARG A 1 137 ? -4.128 -7.975 2.563 1.00 89.06 137 ARG A N 1
ATOM 1080 C CA . ARG A 1 137 ? -3.970 -8.206 1.128 1.00 89.06 137 ARG A CA 1
ATOM 1081 C C . ARG A 1 137 ? -4.415 -6.957 0.399 1.00 89.06 137 ARG A C 1
ATOM 1083 O O . ARG A 1 137 ? -5.484 -6.435 0.711 1.00 89.06 137 ARG A O 1
ATOM 1090 N N . MET A 1 138 ? -3.601 -6.484 -0.532 1.00 89.44 138 MET A N 1
ATOM 1091 C CA . MET A 1 138 ? -3.899 -5.316 -1.351 1.00 89.44 138 MET A CA 1
ATOM 1092 C C . MET A 1 138 ? -3.908 -5.715 -2.826 1.00 89.44 138 MET A C 1
ATOM 1094 O O . MET A 1 138 ? -3.042 -6.462 -3.264 1.00 89.44 138 MET A O 1
ATOM 1098 N N . LYS A 1 139 ? -4.874 -5.221 -3.593 1.00 89.31 139 LYS A N 1
ATOM 1099 C CA . LYS A 1 139 ? -4.874 -5.302 -5.053 1.00 89.31 139 LYS A CA 1
ATOM 1100 C C . LYS A 1 139 ? -4.774 -3.894 -5.611 1.00 89.31 139 LYS A C 1
ATOM 1102 O O . LYS A 1 139 ? -5.615 -3.062 -5.283 1.00 89.31 139 LYS A O 1
ATOM 1107 N N . TRP A 1 140 ? -3.733 -3.609 -6.379 1.00 86.50 140 TRP A N 1
ATOM 1108 C CA . TRP A 1 140 ? -3.576 -2.344 -7.086 1.00 86.50 140 TRP A CA 1
ATOM 1109 C C . TRP A 1 140 ? -4.509 -2.342 -8.294 1.00 86.50 140 TRP A C 1
ATOM 1111 O O . TRP A 1 140 ? -4.519 -3.294 -9.067 1.00 86.50 140 TRP A O 1
ATOM 1121 N N . LEU A 1 141 ? -5.270 -1.264 -8.455 1.00 79.50 141 LEU A N 1
ATOM 1122 C CA . LEU A 1 141 ? -6.157 -1.041 -9.602 1.00 79.50 141 LEU A CA 1
ATOM 1123 C C . LEU A 1 141 ? -5.429 -0.329 -10.756 1.00 79.50 141 LEU A C 1
ATOM 1125 O O . LEU A 1 141 ? -6.056 0.192 -11.669 1.00 79.50 141 LEU A O 1
ATOM 1129 N N . MET A 1 142 ? -4.100 -0.229 -10.687 1.00 76.38 142 MET A N 1
ATOM 1130 C CA . MET A 1 142 ? -3.295 0.462 -11.691 1.00 76.38 142 MET A CA 1
ATOM 1131 C C . MET A 1 142 ? -2.648 -0.501 -12.684 1.00 76.38 142 MET A C 1
ATOM 1133 O O . MET A 1 142 ? -2.385 -1.645 -12.318 1.00 76.38 142 MET A O 1
ATOM 1137 N N . PRO A 1 143 ? -2.342 -0.046 -13.914 1.00 65.88 143 PRO A N 1
ATOM 1138 C CA . PRO A 1 143 ? -1.610 -0.844 -14.893 1.00 65.88 143 PRO A CA 1
ATOM 1139 C C . PRO A 1 143 ? -0.207 -1.236 -14.407 1.00 65.88 143 PRO A C 1
ATOM 1141 O O . PRO A 1 143 ? 0.448 -0.472 -13.698 1.00 65.88 143 PRO A O 1
ATOM 1144 N N . ASN A 1 144 ? 0.279 -2.394 -14.860 1.00 68.50 144 ASN A N 1
ATOM 1145 C CA . ASN A 1 144 ? 1.603 -2.932 -14.514 1.00 68.50 144 ASN A CA 1
ATOM 1146 C C . ASN A 1 144 ? 2.772 -2.068 -15.039 1.00 68.50 144 ASN A C 1
ATOM 1148 O O . ASN A 1 144 ? 3.874 -2.112 -14.513 1.00 68.50 144 ASN A O 1
ATOM 1152 N N . ASN A 1 145 ? 2.517 -1.231 -16.047 1.00 65.25 145 ASN A N 1
ATOM 1153 C CA . ASN A 1 145 ? 3.537 -0.490 -16.799 1.00 65.25 145 ASN A CA 1
ATOM 1154 C C . ASN A 1 145 ? 4.097 0.735 -16.049 1.00 65.25 145 ASN A C 1
ATOM 1156 O O . ASN A 1 145 ? 4.879 1.499 -16.607 1.00 65.25 145 ASN A O 1
ATOM 1160 N N . TYR A 1 146 ? 3.652 0.969 -14.812 1.00 56.91 146 TYR A N 1
ATOM 1161 C CA . TYR A 1 146 ? 4.139 2.055 -13.961 1.00 56.91 146 TYR A CA 1
ATOM 1162 C C . TYR A 1 146 ? 5.311 1.626 -13.055 1.00 56.91 146 TYR A C 1
ATOM 1164 O O . TYR A 1 146 ? 5.700 2.401 -12.186 1.00 56.91 146 TYR A O 1
ATOM 1172 N N . GLY A 1 147 ? 5.853 0.415 -13.225 1.00 49.16 147 GLY A N 1
ATOM 1173 C CA . GLY A 1 147 ? 6.989 -0.127 -12.469 1.00 49.16 147 GLY A CA 1
ATOM 1174 C C . 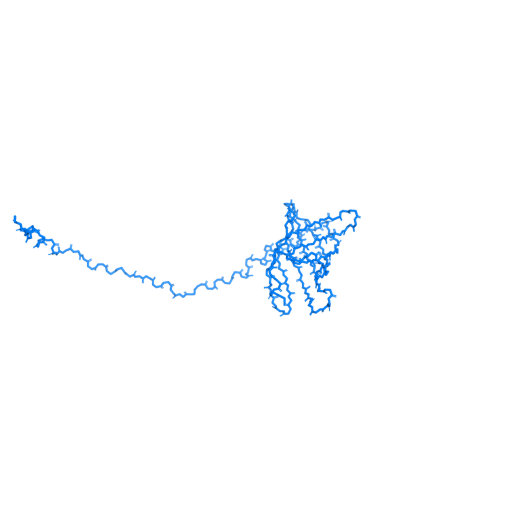GLY A 1 147 ? 8.211 -0.341 -13.340 1.00 49.16 147 GLY A C 1
ATOM 1175 O O . GLY A 1 147 ? 8.045 -0.967 -14.407 1.00 49.16 147 GLY A O 1
#